Protein AF-A0A2A2L374-F1 (afdb_monomer_lite)

pLDDT: mean 77.63, std 10.63, range [36.12, 89.5]

Foldseek 3Di:
DADDDPNHHDDDDADDDPQQCVLQVQELHWDQGPLHNNDIDHDYDPDQPSRDPDPPDDRVDDDDDLQADWDWWWWFKDKPNHTSGDIDTDTASADWDKDWTWDADPNRIIIMIGIHRHHNVVCVVVVNDPPPD

Sequence (133 aa):
MATQYNGKLVKSYHCVPQPVCKTLELNNNCTTLTTDRDITACCCDGFSNCHVNETAVNTTNIIPANQGTPITCYNGIYVNGSEIVSPIVGVCYGQCASITYTTTYNGQLNTLVMYSCDPTAVCTSLSMNIADL

Structure (mmCIF, N/CA/C/O backbone):
data_AF-A0A2A2L374-F1
#
_entry.id   AF-A0A2A2L374-F1
#
loop_
_atom_site.group_PDB
_atom_site.id
_atom_site.type_symbol
_atom_site.label_atom_id
_atom_site.label_alt_id
_atom_site.label_comp_id
_atom_site.label_asym_id
_atom_site.label_entity_id
_atom_site.label_seq_id
_atom_site.pdbx_PDB_ins_code
_atom_site.Cartn_x
_atom_site.Cartn_y
_atom_site.Cartn_z
_atom_site.occupancy
_atom_site.B_iso_or_equiv
_atom_site.auth_seq_id
_atom_site.auth_comp_id
_atom_site.auth_asym_id
_atom_site.auth_atom_id
_atom_site.pdbx_PDB_model_num
ATOM 1 N N . MET A 1 1 ? -10.475 7.609 15.533 1.00 44.25 1 MET A N 1
ATOM 2 C CA . MET A 1 1 ? -9.108 7.573 16.110 1.00 44.25 1 MET A CA 1
ATOM 3 C C . MET A 1 1 ? -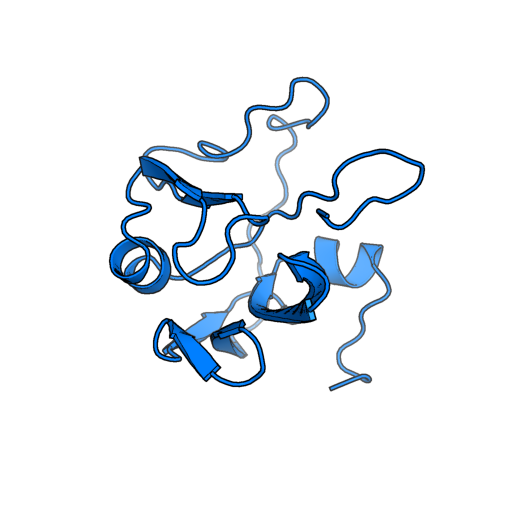8.192 6.908 15.098 1.00 44.25 1 MET A C 1
ATOM 5 O O . MET A 1 1 ? -8.292 5.704 14.897 1.00 44.25 1 MET A O 1
ATOM 9 N N . ALA A 1 2 ? -7.332 7.695 14.449 1.00 56.78 2 ALA A N 1
ATOM 10 C CA . ALA A 1 2 ? -6.385 7.210 13.447 1.00 56.78 2 ALA A CA 1
ATOM 11 C C . ALA A 1 2 ? -5.219 6.429 14.077 1.00 56.78 2 ALA A C 1
ATOM 13 O O . ALA A 1 2 ? -4.806 6.727 15.203 1.00 56.78 2 ALA A O 1
ATOM 14 N N . THR A 1 3 ? -4.667 5.457 13.343 1.00 60.16 3 THR A N 1
ATOM 15 C CA . THR A 1 3 ? -3.505 4.670 13.777 1.00 60.16 3 THR A CA 1
ATOM 16 C C . THR A 1 3 ? -2.296 5.587 13.986 1.00 60.16 3 THR A C 1
ATOM 18 O O . THR A 1 3 ? -1.855 6.284 13.068 1.00 60.16 3 THR A O 1
ATOM 21 N N . GLN A 1 4 ? -1.761 5.596 15.210 1.00 65.50 4 GLN A N 1
ATOM 22 C CA . GLN A 1 4 ? -0.620 6.422 15.594 1.00 65.50 4 GLN A CA 1
ATOM 23 C C . GLN A 1 4 ? 0.521 5.572 16.144 1.00 65.50 4 GLN A C 1
ATOM 25 O O . GLN A 1 4 ? 0.307 4.681 16.962 1.00 65.50 4 GLN A O 1
ATOM 30 N N . TYR A 1 5 ? 1.742 5.909 15.744 1.00 56.12 5 TYR A N 1
ATOM 31 C CA . TYR A 1 5 ? 2.972 5.392 16.332 1.00 56.12 5 TYR A CA 1
ATOM 32 C C . TYR A 1 5 ? 3.703 6.548 17.021 1.00 56.12 5 TYR A C 1
ATOM 34 O O . TYR A 1 5 ? 3.996 7.562 16.387 1.00 56.12 5 TYR A O 1
ATOM 42 N N . ASN A 1 6 ? 3.956 6.437 18.331 1.00 72.31 6 ASN A N 1
ATOM 43 C CA . ASN A 1 6 ? 4.546 7.507 19.154 1.00 72.31 6 ASN A CA 1
ATOM 44 C C . ASN A 1 6 ? 3.849 8.879 18.997 1.00 72.31 6 ASN A C 1
ATOM 46 O O . ASN A 1 6 ? 4.508 9.912 18.883 1.00 72.31 6 ASN A O 1
ATOM 50 N N . GLY A 1 7 ? 2.511 8.895 18.944 1.00 65.44 7 GLY A N 1
ATOM 51 C CA . GLY A 1 7 ? 1.719 10.127 18.793 1.00 65.44 7 GLY A CA 1
ATOM 52 C C . GLY A 1 7 ? 1.774 10.765 17.398 1.00 65.44 7 GLY A C 1
ATOM 53 O O . GLY A 1 7 ? 1.320 11.894 17.220 1.00 65.44 7 GLY A O 1
ATOM 54 N N . LYS A 1 8 ? 2.344 10.072 16.403 1.00 69.31 8 LYS A N 1
ATOM 55 C CA . LYS A 1 8 ? 2.368 10.502 15.000 1.00 69.31 8 LYS A CA 1
ATOM 56 C C . LYS A 1 8 ? 1.468 9.608 14.166 1.00 69.31 8 LYS A C 1
ATOM 58 O O . LYS A 1 8 ? 1.480 8.394 14.343 1.00 69.31 8 LYS A O 1
ATOM 63 N N . LEU A 1 9 ? 0.725 10.206 13.238 1.00 70.44 9 LEU A N 1
ATOM 64 C CA . LEU A 1 9 ? -0.053 9.462 12.250 1.00 70.44 9 LEU A CA 1
ATOM 65 C C . LEU A 1 9 ? 0.872 8.567 11.425 1.00 70.44 9 LEU A C 1
ATOM 67 O O . LEU A 1 9 ? 1.909 9.025 10.938 1.00 70.44 9 LEU A O 1
ATOM 71 N N . VAL A 1 10 ? 0.488 7.302 11.274 1.00 74.81 10 VAL A N 1
ATOM 72 C CA . VAL A 1 10 ? 1.191 6.376 10.386 1.00 74.81 10 VAL A CA 1
ATOM 73 C C . VAL A 1 10 ? 0.776 6.676 8.948 1.00 74.81 10 VAL A C 1
ATOM 75 O O . VAL A 1 10 ? -0.410 6.809 8.654 1.00 74.81 10 VAL A O 1
ATOM 78 N N . LYS A 1 11 ? 1.761 6.791 8.057 1.00 80.06 11 LYS A N 1
ATOM 79 C CA . LYS A 1 11 ? 1.568 6.877 6.607 1.00 80.06 11 LYS A CA 1
ATOM 80 C C . LYS A 1 11 ? 2.366 5.771 5.950 1.00 80.06 11 LYS A C 1
ATOM 82 O O . LYS A 1 11 ? 3.481 5.479 6.383 1.00 80.06 11 LYS A O 1
ATOM 87 N N . SER A 1 12 ? 1.799 5.183 4.914 1.00 79.75 12 SER A N 1
ATOM 88 C CA . SER A 1 12 ? 2.469 4.193 4.090 1.00 79.75 12 SER A CA 1
ATOM 89 C C . SER A 1 12 ? 2.313 4.547 2.620 1.00 79.75 12 SER A C 1
ATOM 91 O O . SER A 1 12 ? 1.378 5.244 2.221 1.00 79.75 12 SER A O 1
ATOM 93 N N . TYR A 1 13 ? 3.278 4.100 1.828 1.00 82.19 13 TYR A N 1
ATOM 94 C CA . TYR A 1 13 ? 3.376 4.402 0.410 1.00 82.19 13 TYR A CA 1
ATOM 95 C C . TYR A 1 13 ? 3.438 3.083 -0.344 1.00 82.19 13 TYR A C 1
ATOM 97 O O . TYR A 1 13 ? 4.294 2.251 -0.049 1.00 82.19 13 TYR A O 1
ATOM 105 N N . HIS A 1 14 ? 2.533 2.908 -1.303 1.00 80.19 14 HIS A N 1
ATOM 106 C CA . HIS A 1 14 ? 2.352 1.649 -2.019 1.00 80.19 14 HIS A CA 1
ATOM 107 C C . HIS A 1 14 ? 2.235 1.883 -3.511 1.00 80.19 14 HIS A C 1
ATOM 109 O O . HIS A 1 14 ? 1.660 2.879 -3.961 1.00 80.19 14 HIS A O 1
ATOM 115 N N . CYS A 1 15 ? 2.715 0.915 -4.282 1.00 78.06 15 CYS A N 1
ATOM 116 C CA . CYS A 1 15 ? 2.337 0.816 -5.678 1.00 78.06 15 CYS A CA 1
ATOM 117 C C . CYS A 1 15 ? 0.995 0.085 -5.760 1.00 78.06 15 CYS A C 1
ATOM 119 O O . CYS A 1 15 ? 0.862 -1.056 -5.321 1.00 78.06 15 CYS A O 1
ATOM 121 N N . VAL A 1 16 ? -0.005 0.742 -6.343 1.00 79.06 16 VAL A N 1
ATOM 122 C CA . VAL A 1 16 ? -1.325 0.153 -6.583 1.00 79.06 16 VAL A CA 1
ATOM 123 C C . VAL A 1 16 ? -1.700 0.266 -8.060 1.00 79.06 16 VAL A C 1
ATOM 125 O O . VAL A 1 16 ? -1.363 1.264 -8.704 1.00 79.06 16 VAL A O 1
ATOM 128 N N . PRO A 1 17 ? -2.406 -0.725 -8.631 1.00 79.75 17 PRO A N 1
ATOM 129 C CA . PRO A 1 17 ? -2.914 -0.622 -9.994 1.00 79.75 17 PRO A CA 1
ATOM 130 C C . PRO A 1 17 ? -3.843 0.590 -10.170 1.00 79.75 17 PRO A C 1
ATOM 132 O O . PRO A 1 17 ? -4.708 0.838 -9.332 1.00 79.75 17 PRO A O 1
ATOM 135 N N . GLN A 1 18 ? -3.751 1.300 -11.301 1.00 82.12 18 GLN A N 1
ATOM 136 C CA . GLN A 1 18 ? -4.626 2.446 -11.613 1.00 82.12 18 GLN A CA 1
ATOM 137 C C . GLN A 1 18 ? -6.136 2.190 -11.397 1.00 82.12 18 GLN A C 1
ATOM 139 O O . GLN A 1 18 ? -6.819 3.106 -10.929 1.00 82.12 18 GLN A O 1
ATOM 144 N N . PRO A 1 19 ? -6.705 1.000 -11.696 1.00 81.38 19 PRO A N 1
ATOM 145 C CA . PRO A 1 19 ? -8.123 0.754 -11.436 1.00 81.38 19 PRO A CA 1
ATOM 146 C C . PRO A 1 19 ? -8.510 0.821 -9.949 1.00 81.38 19 PRO A C 1
ATOM 148 O O . PRO A 1 19 ? -9.637 1.213 -9.646 1.00 81.38 19 PRO A O 1
ATOM 151 N N . VAL A 1 20 ? -7.587 0.518 -9.024 1.00 81.69 20 VAL A N 1
ATOM 152 C CA . VAL A 1 20 ? -7.802 0.678 -7.573 1.00 81.69 20 VAL A CA 1
ATOM 153 C C . VAL A 1 20 ? -8.053 2.149 -7.251 1.00 81.69 20 VAL A C 1
ATOM 155 O O . VAL A 1 20 ? -9.070 2.497 -6.659 1.00 81.69 20 VAL A O 1
ATOM 158 N N . CYS A 1 21 ? -7.178 3.029 -7.740 1.00 84.31 21 CYS A N 1
ATOM 159 C CA . CYS A 1 21 ? -7.307 4.472 -7.553 1.00 84.31 21 CYS A CA 1
ATOM 160 C C . CYS A 1 21 ? -8.580 5.042 -8.190 1.00 84.31 21 CYS A C 1
ATOM 162 O O . CYS A 1 21 ? -9.196 5.940 -7.625 1.00 84.31 21 CYS A O 1
ATOM 164 N N . LYS A 1 22 ? -9.005 4.514 -9.347 1.00 83.19 22 LYS A N 1
ATOM 165 C CA . LYS A 1 22 ? -10.262 4.926 -9.995 1.00 83.19 22 LYS A CA 1
ATOM 166 C C . LYS A 1 22 ? -11.495 4.502 -9.199 1.00 83.19 22 LYS A C 1
ATOM 168 O O . LYS A 1 22 ? -12.409 5.303 -9.063 1.00 83.19 22 LYS A O 1
ATOM 173 N N . THR A 1 23 ? -11.499 3.283 -8.657 1.00 82.75 23 THR A N 1
ATOM 174 C CA . THR A 1 23 ? -12.608 2.757 -7.836 1.00 82.75 23 THR A CA 1
ATOM 175 C C . THR A 1 23 ? -12.818 3.589 -6.570 1.00 82.75 23 THR A C 1
ATOM 177 O O . THR A 1 23 ? -13.944 3.754 -6.120 1.00 82.75 23 THR A O 1
ATOM 180 N N . LEU A 1 24 ? -11.737 4.155 -6.029 1.00 82.25 24 LEU A N 1
ATOM 181 C CA . LEU A 1 24 ? -11.760 5.027 -4.853 1.00 82.25 24 LEU A CA 1
ATOM 182 C C . LEU A 1 24 ? -11.911 6.520 -5.180 1.00 82.25 24 LEU A C 1
ATOM 184 O O . LEU A 1 24 ? -11.835 7.341 -4.272 1.00 82.25 24 LEU A O 1
ATOM 188 N N . GLU A 1 25 ? -12.070 6.882 -6.457 1.00 85.19 25 GLU A N 1
ATOM 189 C CA . GLU A 1 25 ? -12.158 8.280 -6.912 1.00 85.19 25 GLU A CA 1
ATOM 190 C C . GLU A 1 25 ? -10.924 9.135 -6.535 1.00 85.19 25 GLU A C 1
ATOM 192 O O . GLU A 1 25 ? -10.999 10.349 -6.343 1.00 85.19 25 GLU A O 1
ATOM 197 N N . LEU A 1 26 ? -9.747 8.504 -6.470 1.00 86.00 26 LEU A N 1
ATOM 198 C CA . LEU A 1 26 ? -8.473 9.107 -6.054 1.00 86.00 26 LEU A CA 1
ATOM 199 C C . LEU A 1 26 ? -7.607 9.603 -7.224 1.00 86.00 26 LEU A C 1
ATOM 201 O O . LEU A 1 26 ? -6.405 9.784 -7.066 1.00 86.00 26 LEU A O 1
ATOM 205 N N . ASN A 1 27 ? -8.152 9.781 -8.428 1.00 85.38 27 ASN A N 1
ATOM 206 C CA . ASN A 1 27 ? -7.335 10.126 -9.596 1.00 85.38 27 ASN A CA 1
ATOM 207 C C . ASN A 1 27 ? -6.657 11.502 -9.441 1.00 85.38 27 ASN A C 1
ATOM 209 O O . ASN A 1 27 ? -7.330 12.528 -9.521 1.00 85.38 27 ASN A O 1
ATOM 213 N N . ASN A 1 28 ? -5.332 11.503 -9.241 1.00 85.19 28 ASN A N 1
ATOM 214 C CA . ASN A 1 28 ? -4.534 12.694 -8.930 1.00 85.19 28 ASN A CA 1
ATOM 215 C C . ASN A 1 28 ? -5.133 13.506 -7.767 1.00 85.19 28 ASN A C 1
ATOM 217 O O . ASN A 1 28 ? -5.155 14.736 -7.793 1.00 85.19 28 ASN A O 1
ATOM 221 N N . ASN A 1 29 ? -5.654 12.798 -6.760 1.00 87.62 29 ASN A N 1
ATOM 222 C CA . ASN A 1 29 ? -6.367 13.385 -5.636 1.00 87.62 29 ASN A CA 1
ATOM 223 C C . ASN A 1 29 ? -6.128 12.602 -4.335 1.00 87.62 29 ASN A C 1
ATOM 225 O O . ASN A 1 29 ? -5.780 11.418 -4.343 1.00 87.62 29 ASN A O 1
ATOM 229 N N . CYS A 1 30 ? -6.369 13.277 -3.214 1.00 88.31 30 CYS A N 1
ATOM 230 C CA . CYS A 1 30 ? -6.430 12.690 -1.885 1.00 88.31 30 CYS A CA 1
ATOM 231 C C . CYS A 1 30 ? -7.854 12.803 -1.343 1.00 88.31 30 CYS A C 1
ATOM 233 O O . CYS A 1 30 ? -8.409 13.901 -1.306 1.00 88.31 30 CYS A O 1
ATOM 235 N N . THR A 1 31 ? -8.434 11.700 -0.876 1.00 85.88 31 THR A N 1
ATOM 236 C CA . THR A 1 31 ? -9.752 11.720 -0.235 1.00 85.88 31 THR A CA 1
ATOM 237 C C . THR A 1 31 ? -9.776 10.864 1.017 1.00 85.88 31 THR A C 1
ATOM 239 O O . THR A 1 31 ? -9.015 9.905 1.165 1.00 85.88 31 THR A O 1
ATOM 242 N N . THR A 1 32 ? -10.662 11.224 1.936 1.00 82.94 32 THR A N 1
ATOM 243 C CA . THR A 1 32 ? -10.996 10.370 3.069 1.00 82.94 32 THR A CA 1
ATOM 244 C C . THR A 1 32 ? -11.925 9.268 2.581 1.00 82.94 32 THR A C 1
ATOM 246 O O . THR A 1 32 ? -12.939 9.558 1.940 1.00 82.94 32 THR A O 1
ATOM 249 N N . LEU A 1 33 ? -11.594 8.014 2.885 1.00 76.62 33 LEU A N 1
ATOM 250 C CA . LEU A 1 33 ? -12.405 6.878 2.463 1.00 76.62 33 LEU A CA 1
ATOM 251 C C . LEU A 1 33 ? -13.817 7.007 3.048 1.00 76.62 33 LEU A C 1
ATOM 253 O O . LEU A 1 33 ? -14.018 7.334 4.219 1.00 76.62 33 LEU A O 1
ATOM 257 N N . THR A 1 34 ? -14.830 6.773 2.218 1.00 69.50 34 THR A N 1
ATOM 258 C CA . THR A 1 34 ? -16.234 6.881 2.639 1.00 69.50 34 THR A CA 1
ATOM 259 C C . THR A 1 34 ? -16.606 5.808 3.657 1.00 69.50 34 THR A C 1
ATOM 261 O O . THR A 1 34 ? -17.445 6.056 4.521 1.00 69.50 34 THR A O 1
ATOM 264 N N . THR A 1 35 ? -15.949 4.650 3.588 1.00 68.44 35 THR A N 1
ATOM 265 C CA . THR A 1 35 ? -16.156 3.504 4.478 1.00 68.44 35 THR A CA 1
ATOM 266 C C . THR A 1 35 ? -15.339 3.555 5.768 1.00 68.44 35 THR A C 1
ATOM 268 O O . THR A 1 35 ? -15.712 2.889 6.729 1.00 68.44 35 THR A O 1
ATOM 271 N N . ASP A 1 36 ? -14.292 4.385 5.835 1.00 66.88 36 ASP A N 1
ATOM 272 C CA . ASP A 1 36 ? -13.574 4.692 7.074 1.00 66.88 36 ASP A CA 1
ATOM 273 C C . ASP A 1 36 ? -13.088 6.150 7.068 1.00 66.88 36 ASP A C 1
ATOM 275 O O . ASP A 1 36 ? -12.117 6.516 6.402 1.00 66.88 36 ASP A O 1
ATOM 279 N N . ARG A 1 37 ? -13.779 6.994 7.846 1.00 70.00 37 ARG A N 1
ATOM 280 C CA . ARG A 1 37 ? -13.521 8.439 7.909 1.00 70.00 37 ARG A CA 1
ATOM 281 C C . ARG A 1 37 ? -12.234 8.804 8.654 1.00 70.00 37 ARG A C 1
ATOM 283 O O . ARG A 1 37 ? -11.853 9.973 8.624 1.00 70.00 37 ARG A O 1
ATOM 290 N N . ASP A 1 38 ? -11.578 7.846 9.306 1.00 74.56 38 ASP A N 1
ATOM 291 C CA . ASP A 1 38 ? -10.268 8.044 9.931 1.00 74.56 38 ASP A CA 1
ATOM 292 C C . ASP A 1 38 ? -9.105 7.815 8.943 1.00 74.56 38 ASP A C 1
ATOM 294 O O . ASP A 1 38 ? -7.947 8.047 9.303 1.00 74.56 38 ASP A O 1
ATOM 298 N N . ILE A 1 39 ? -9.386 7.381 7.706 1.00 75.25 39 ILE A N 1
ATOM 299 C CA . ILE A 1 39 ? -8.367 7.015 6.717 1.00 75.25 39 ILE A CA 1
ATOM 300 C C . ILE A 1 39 ? -8.424 7.951 5.512 1.00 75.25 39 ILE A C 1
ATOM 302 O O . ILE A 1 39 ? -9.423 8.022 4.797 1.00 75.25 39 ILE A O 1
ATOM 306 N N . THR A 1 40 ? -7.307 8.626 5.246 1.00 84.31 40 THR A N 1
ATOM 307 C CA . THR A 1 40 ? -7.097 9.423 4.033 1.00 84.31 40 THR A CA 1
ATOM 308 C C . THR A 1 40 ? -6.141 8.692 3.107 1.00 84.31 40 THR A C 1
ATOM 310 O O . THR A 1 40 ? -5.027 8.358 3.507 1.00 84.31 40 THR A O 1
ATOM 313 N N . ALA A 1 41 ? -6.570 8.476 1.868 1.00 85.81 41 ALA A N 1
ATOM 314 C CA . ALA A 1 41 ? -5.775 7.859 0.817 1.00 85.81 41 ALA A CA 1
ATOM 315 C C . ALA A 1 41 ? -5.492 8.876 -0.296 1.00 85.81 41 ALA A C 1
ATOM 317 O O . ALA A 1 41 ? -6.280 9.794 -0.518 1.00 85.81 41 ALA A O 1
ATOM 318 N N . CYS A 1 42 ? -4.373 8.704 -0.994 1.00 89.31 42 CYS A N 1
ATOM 319 C CA . CYS A 1 42 ? -3.957 9.536 -2.120 1.00 89.31 42 CYS A CA 1
ATOM 320 C C . CYS A 1 42 ? -3.513 8.644 -3.276 1.00 89.31 42 CYS A C 1
ATOM 322 O O . CYS A 1 42 ? -2.768 7.690 -3.054 1.00 89.31 42 CYS A O 1
ATOM 324 N N . CYS A 1 43 ? -3.904 8.985 -4.501 1.00 89.50 43 CYS A N 1
ATOM 325 C CA . CYS A 1 43 ? -3.326 8.394 -5.702 1.00 89.50 43 CYS A CA 1
ATOM 326 C C . CYS A 1 43 ? -2.976 9.474 -6.718 1.00 89.50 43 CYS A C 1
ATOM 328 O O . CYS A 1 43 ? -3.611 10.523 -6.796 1.00 89.50 43 CYS A O 1
ATOM 330 N N . CYS A 1 44 ? -1.976 9.191 -7.540 1.00 88.38 44 CYS A N 1
ATOM 331 C CA . CYS A 1 44 ? -1.584 10.054 -8.639 1.00 88.38 44 CYS A CA 1
ATOM 332 C C . CYS A 1 44 ? -0.724 9.273 -9.638 1.00 88.38 44 CYS A C 1
ATOM 334 O O . CYS A 1 44 ? -0.097 8.272 -9.282 1.00 88.38 44 CYS A O 1
ATOM 336 N N . ASP A 1 45 ? -0.707 9.733 -10.884 1.00 86.69 45 ASP A N 1
ATOM 337 C CA . ASP A 1 45 ? 0.054 9.129 -11.982 1.00 86.69 45 ASP A CA 1
ATOM 338 C C . ASP A 1 45 ? 0.767 10.158 -12.875 1.00 86.69 45 ASP A C 1
ATOM 340 O O . ASP A 1 45 ? 1.420 9.785 -13.848 1.00 86.69 45 ASP A O 1
ATOM 344 N N . GLY A 1 46 ? 0.692 11.451 -12.535 1.00 83.00 46 GLY A N 1
ATOM 345 C CA . GLY A 1 46 ? 1.271 12.522 -13.350 1.00 83.00 46 GLY A CA 1
ATOM 346 C C . GLY A 1 46 ? 2.805 12.561 -13.380 1.00 83.00 46 GLY A C 1
ATOM 347 O O . GLY A 1 46 ? 3.375 13.035 -14.359 1.00 83.00 46 GLY A O 1
ATOM 348 N N . PHE A 1 47 ? 3.481 12.102 -12.320 1.00 84.19 47 PHE A N 1
ATOM 349 C CA . PHE A 1 47 ? 4.947 12.045 -12.218 1.00 84.19 47 PHE A CA 1
ATOM 350 C C . PHE A 1 47 ? 5.394 11.190 -11.017 1.00 84.19 47 PHE A C 1
ATOM 352 O O . PHE A 1 47 ? 4.596 10.852 -10.146 1.00 84.19 47 PHE A O 1
ATOM 359 N N . SER A 1 48 ? 6.681 10.842 -10.937 1.00 83.06 48 SER A N 1
ATOM 360 C CA . SER A 1 48 ? 7.228 10.070 -9.811 1.00 83.06 48 SER A CA 1
ATOM 361 C C . SER A 1 48 ? 7.023 10.783 -8.471 1.00 83.06 48 SER A C 1
ATOM 363 O O . SER A 1 48 ? 7.325 11.966 -8.346 1.00 83.06 48 SER A O 1
ATOM 365 N N . ASN A 1 49 ? 6.577 10.050 -7.447 1.00 84.31 49 ASN A N 1
ATOM 366 C CA . ASN A 1 49 ? 6.366 10.556 -6.081 1.00 84.31 49 ASN A CA 1
ATOM 367 C C . ASN A 1 49 ? 5.303 11.666 -5.944 1.00 84.31 49 ASN A C 1
ATOM 369 O O . ASN A 1 49 ? 5.285 12.368 -4.938 1.00 84.31 49 ASN A O 1
ATOM 373 N N . CYS A 1 50 ? 4.384 11.812 -6.901 1.00 86.94 50 CYS A N 1
ATOM 374 C CA . CYS A 1 50 ? 3.353 12.860 -6.894 1.00 86.94 50 CYS A CA 1
ATOM 375 C C . CYS A 1 50 ? 2.388 12.850 -5.688 1.00 86.94 50 CYS A C 1
ATOM 377 O O . CYS A 1 50 ? 1.650 13.811 -5.495 1.00 86.94 50 CYS A O 1
ATOM 379 N N . HIS A 1 51 ? 2.369 11.779 -4.889 1.00 86.69 51 HIS A N 1
ATOM 380 C CA . HIS A 1 51 ? 1.513 11.628 -3.708 1.00 86.69 51 HIS A CA 1
ATOM 381 C C . HIS A 1 51 ? 2.270 11.910 -2.399 1.00 86.69 51 HIS A C 1
ATOM 383 O O . HIS A 1 51 ? 1.681 11.833 -1.321 1.00 86.69 51 HIS A O 1
ATOM 389 N N . VAL A 1 52 ? 3.571 12.209 -2.477 1.00 87.69 52 VAL A N 1
ATOM 390 C CA . VAL A 1 52 ? 4.413 12.542 -1.326 1.00 87.69 52 VAL A CA 1
ATOM 391 C C . VAL A 1 52 ? 4.395 14.055 -1.127 1.00 87.69 52 VAL A C 1
ATOM 393 O O . VAL A 1 52 ? 4.904 14.800 -1.960 1.00 87.69 52 VAL A O 1
ATOM 396 N N . ASN A 1 53 ? 3.844 14.504 0.000 1.00 82.38 53 ASN A N 1
ATOM 397 C CA . ASN A 1 53 ? 3.737 15.929 0.346 1.00 82.38 53 ASN A CA 1
ATOM 398 C C . ASN A 1 53 ? 4.601 16.304 1.563 1.00 82.38 53 ASN A C 1
ATOM 400 O O . ASN A 1 53 ? 4.707 17.470 1.944 1.00 82.38 53 ASN A O 1
ATOM 404 N N . GLU A 1 54 ? 5.199 15.312 2.214 1.00 84.12 54 GLU A N 1
ATOM 405 C CA . GLU A 1 54 ? 5.973 15.453 3.435 1.00 84.12 54 GLU A CA 1
ATOM 406 C C . GLU A 1 54 ? 7.406 15.888 3.125 1.00 84.12 54 GLU A C 1
ATOM 408 O O . GLU A 1 54 ? 8.174 15.156 2.509 1.00 84.12 54 GLU A O 1
ATOM 413 N N . THR A 1 55 ? 7.819 17.040 3.655 1.00 79.56 55 THR A N 1
ATOM 414 C CA . THR A 1 55 ? 9.182 17.576 3.472 1.00 79.56 55 THR A CA 1
ATOM 415 C C . THR A 1 55 ? 10.285 16.693 4.061 1.00 79.56 55 THR A C 1
ATOM 417 O O . THR A 1 55 ? 11.444 16.820 3.682 1.00 79.56 55 THR A O 1
ATOM 420 N N . ALA A 1 56 ? 9.937 15.801 4.992 1.00 80.88 56 ALA A N 1
ATOM 421 C CA . ALA A 1 56 ? 10.862 14.854 5.607 1.00 80.88 56 ALA A CA 1
ATOM 422 C C . ALA A 1 56 ? 11.123 13.601 4.748 1.00 80.88 56 ALA A C 1
ATOM 424 O O . ALA A 1 56 ? 12.047 12.847 5.054 1.00 80.88 56 ALA A O 1
ATOM 425 N N . VAL A 1 57 ? 10.323 13.350 3.704 1.00 80.94 57 VAL A N 1
ATOM 426 C CA . VAL A 1 57 ? 10.504 12.195 2.816 1.00 80.94 57 VAL A CA 1
ATOM 427 C C . VAL A 1 57 ? 11.451 12.579 1.685 1.00 80.94 57 VAL A C 1
ATOM 429 O O . VAL A 1 57 ? 11.202 13.512 0.927 1.00 80.94 57 VAL A O 1
ATOM 432 N N . ASN A 1 58 ? 12.556 11.845 1.560 1.00 80.19 58 ASN A N 1
ATOM 433 C CA . ASN A 1 58 ? 13.505 12.049 0.474 1.00 80.19 58 ASN A CA 1
ATOM 434 C C . ASN A 1 58 ? 12.976 11.407 -0.819 1.00 80.19 58 ASN A C 1
ATOM 436 O O . ASN A 1 58 ? 13.021 10.188 -0.976 1.00 80.19 58 ASN A O 1
ATOM 440 N N . THR A 1 59 ? 12.512 12.240 -1.751 1.00 79.81 59 THR A N 1
ATOM 441 C CA . THR A 1 59 ? 11.996 11.830 -3.068 1.00 79.81 59 THR A CA 1
ATOM 442 C C . THR A 1 59 ? 13.040 11.878 -4.186 1.00 79.81 59 THR A C 1
ATOM 444 O O . THR A 1 59 ? 12.738 11.491 -5.315 1.00 79.81 59 THR A O 1
ATOM 447 N N . THR A 1 60 ? 14.259 12.349 -3.904 1.00 75.31 60 THR A N 1
ATOM 448 C CA . THR A 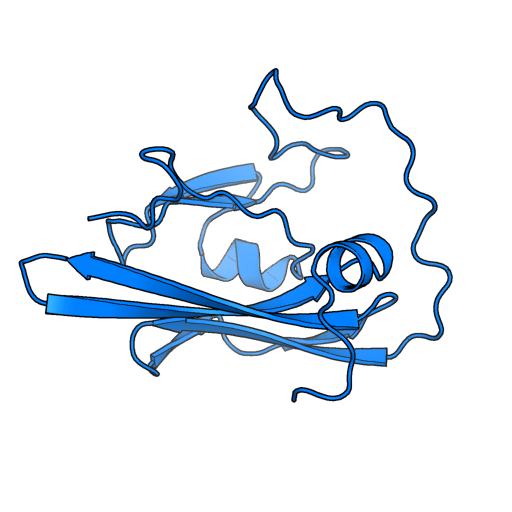1 60 ? 15.356 12.430 -4.885 1.00 75.31 60 THR A CA 1
ATOM 449 C C . THR A 1 60 ? 16.215 11.171 -4.906 1.00 75.31 60 THR A C 1
ATOM 451 O O . THR A 1 60 ? 17.023 10.990 -5.817 1.00 75.31 60 THR A O 1
ATOM 454 N N . ASN A 1 61 ? 16.036 10.286 -3.924 1.00 68.00 61 ASN A N 1
ATOM 455 C CA . ASN A 1 61 ? 16.739 9.019 -3.867 1.00 68.00 61 ASN A CA 1
ATOM 456 C C . ASN A 1 61 ? 16.232 8.093 -4.983 1.00 68.00 61 ASN A C 1
ATOM 458 O O . ASN A 1 61 ? 15.065 7.699 -5.003 1.00 68.00 61 ASN A O 1
ATOM 462 N N . ILE A 1 62 ? 17.109 7.749 -5.926 1.00 62.81 62 ILE A N 1
ATOM 463 C CA . ILE A 1 62 ? 16.777 6.826 -7.011 1.00 62.81 62 ILE A CA 1
ATOM 464 C C . ILE A 1 62 ? 16.846 5.412 -6.442 1.00 62.81 62 ILE A C 1
ATOM 466 O O . ILE A 1 62 ? 17.924 4.831 -6.320 1.00 62.81 62 ILE A O 1
ATOM 470 N N . ILE A 1 63 ? 15.692 4.851 -6.089 1.00 64.62 63 ILE A N 1
ATOM 471 C CA . ILE A 1 63 ? 15.599 3.415 -5.833 1.00 64.62 63 ILE A CA 1
ATOM 472 C C . ILE A 1 63 ? 15.599 2.725 -7.203 1.00 64.62 63 ILE A C 1
ATOM 474 O O . ILE A 1 63 ? 14.809 3.120 -8.067 1.00 64.62 63 ILE A O 1
ATOM 478 N N . PRO A 1 64 ? 16.492 1.745 -7.449 1.00 65.38 64 PRO A N 1
ATOM 479 C CA . PRO A 1 64 ? 16.493 1.004 -8.701 1.00 65.38 64 PRO A CA 1
ATOM 480 C C . PRO A 1 64 ? 15.092 0.480 -8.997 1.00 65.38 64 PRO A C 1
ATOM 482 O O . PRO A 1 64 ? 14.393 0.033 -8.084 1.00 65.38 64 PRO A O 1
ATOM 485 N N . ALA A 1 65 ? 14.694 0.511 -10.271 1.00 66.50 65 ALA A N 1
ATOM 486 C CA . ALA A 1 65 ? 13.485 -0.182 -10.686 1.00 66.50 65 ALA A CA 1
ATOM 487 C C . ALA A 1 65 ? 13.547 -1.618 -10.160 1.00 66.50 65 ALA A C 1
ATOM 489 O O . ALA A 1 65 ? 14.604 -2.247 -10.190 1.00 66.50 65 ALA A O 1
ATOM 490 N N . ASN A 1 66 ? 12.426 -2.112 -9.658 1.00 66.38 66 ASN A N 1
ATOM 491 C CA . ASN A 1 66 ? 12.290 -3.488 -9.218 1.00 66.38 66 ASN A CA 1
ATOM 492 C C . ASN A 1 66 ? 12.688 -4.430 -10.380 1.00 66.38 66 ASN A C 1
ATOM 494 O O . ASN A 1 66 ? 11.932 -4.596 -11.331 1.00 66.38 66 ASN A O 1
ATOM 498 N N . GLN A 1 67 ? 13.896 -5.004 -10.326 1.00 65.31 67 GLN A N 1
ATOM 499 C CA . GLN A 1 67 ? 14.442 -5.919 -11.347 1.00 65.31 67 GLN A CA 1
ATOM 500 C C . GLN A 1 67 ? 14.098 -7.394 -11.046 1.00 65.31 67 GLN A C 1
ATOM 502 O O . GLN A 1 67 ? 14.765 -8.306 -11.532 1.00 65.31 67 GLN A O 1
ATOM 507 N N . GLY A 1 68 ? 13.118 -7.644 -10.171 1.00 68.81 68 GLY A N 1
ATOM 508 C CA . GLY A 1 68 ? 12.738 -8.989 -9.749 1.00 68.81 68 GLY A CA 1
ATOM 509 C C . GLY A 1 68 ? 12.093 -9.810 -10.868 1.00 68.81 68 GLY A C 1
ATOM 510 O O . GLY A 1 68 ? 11.658 -9.284 -11.891 1.00 68.81 68 GLY A O 1
ATOM 511 N N . THR A 1 69 ? 11.991 -11.123 -10.655 1.00 81.31 69 THR A N 1
ATOM 512 C CA . THR A 1 69 ? 11.134 -11.970 -11.498 1.00 81.31 69 THR A CA 1
ATOM 513 C C . THR A 1 69 ? 9.680 -11.540 -11.294 1.00 81.31 69 THR A C 1
ATOM 515 O O . THR A 1 69 ? 9.275 -11.403 -10.138 1.00 81.31 69 THR A O 1
ATOM 518 N N . PRO A 1 70 ? 8.892 -11.320 -12.364 1.00 85.06 70 PRO A N 1
ATOM 519 C CA . PRO A 1 70 ? 7.493 -10.959 -12.214 1.00 85.06 70 PRO A CA 1
ATOM 520 C C . PRO A 1 70 ? 6.746 -12.064 -11.465 1.00 85.06 70 PRO A C 1
ATOM 522 O O . PRO A 1 70 ? 6.712 -13.215 -11.902 1.00 85.06 70 PRO A O 1
ATOM 525 N N . ILE A 1 71 ? 6.137 -11.697 -10.346 1.00 86.81 71 ILE A N 1
ATOM 526 C CA . ILE A 1 71 ? 5.204 -12.527 -9.591 1.00 86.81 71 ILE A CA 1
ATOM 527 C C . ILE A 1 71 ? 3.787 -11.992 -9.772 1.00 86.81 71 ILE A C 1
ATOM 529 O O . ILE A 1 71 ? 3.562 -10.923 -10.339 1.00 86.81 71 ILE A O 1
ATOM 533 N N . THR A 1 72 ? 2.814 -12.749 -9.292 1.00 88.19 72 THR A N 1
ATOM 534 C CA . THR A 1 72 ? 1.415 -12.338 -9.288 1.00 88.19 72 THR A CA 1
ATOM 535 C C . THR A 1 72 ? 1.003 -12.022 -7.859 1.00 88.19 72 THR A C 1
ATOM 537 O O . THR A 1 72 ? 1.134 -12.885 -6.994 1.00 88.19 72 THR A O 1
ATOM 540 N N . CYS A 1 73 ? 0.509 -10.807 -7.615 1.00 87.00 73 CYS A N 1
ATOM 541 C CA . CYS A 1 73 ? 0.023 -10.400 -6.298 1.00 87.00 73 CYS A CA 1
ATOM 542 C C . CYS A 1 73 ? -1.460 -10.062 -6.332 1.00 87.00 73 CYS A C 1
ATOM 544 O O . CYS A 1 73 ? -1.979 -9.506 -7.306 1.00 87.00 73 CYS A O 1
ATOM 546 N N . TYR A 1 74 ? -2.120 -10.383 -5.226 1.00 86.44 74 TYR A N 1
ATOM 547 C CA . TYR A 1 74 ? -3.454 -9.901 -4.928 1.00 86.44 74 TYR A CA 1
ATOM 548 C C . TYR A 1 74 ? -3.378 -8.421 -4.555 1.00 86.44 74 TYR A C 1
ATOM 550 O O . TYR A 1 74 ? -2.572 -8.048 -3.705 1.00 86.44 74 TYR A O 1
ATOM 558 N N . ASN A 1 75 ? -4.195 -7.581 -5.184 1.00 85.06 75 ASN A N 1
ATOM 559 C CA . ASN A 1 75 ? -4.321 -6.175 -4.815 1.00 85.06 75 ASN A CA 1
ATOM 560 C C . ASN A 1 75 ? -5.769 -5.912 -4.445 1.00 85.06 75 ASN A C 1
ATOM 562 O O . ASN A 1 75 ? -6.656 -6.169 -5.254 1.00 85.06 75 ASN A O 1
ATOM 566 N N . GLY A 1 76 ? -6.009 -5.391 -3.252 1.00 85.69 76 GLY A N 1
ATOM 567 C CA . GLY A 1 76 ? -7.363 -5.171 -2.764 1.00 85.69 76 GLY A CA 1
ATOM 568 C C . GLY A 1 76 ? -7.361 -4.410 -1.453 1.00 85.69 76 GLY A C 1
ATOM 569 O O . GLY A 1 76 ? -6.361 -4.392 -0.735 1.00 85.69 76 GLY A O 1
ATOM 570 N N . ILE A 1 77 ? -8.486 -3.771 -1.155 1.00 83.38 77 ILE A N 1
ATOM 571 C CA . ILE A 1 77 ? -8.679 -3.032 0.089 1.00 83.38 77 ILE A CA 1
ATOM 572 C C . ILE A 1 77 ? -9.976 -3.504 0.726 1.00 83.38 77 ILE A C 1
ATOM 574 O O . ILE A 1 77 ? -11.026 -3.493 0.082 1.00 83.38 77 ILE A O 1
ATOM 578 N N . TYR A 1 78 ? -9.889 -3.893 1.992 1.00 85.06 78 TYR A N 1
ATOM 579 C CA . TYR A 1 78 ? -10.990 -4.405 2.794 1.00 85.06 78 TYR A CA 1
ATOM 580 C C . TYR A 1 78 ? -11.171 -3.536 4.027 1.00 85.06 78 TYR A C 1
ATOM 582 O O . TYR A 1 78 ? -10.190 -3.169 4.663 1.00 85.06 78 TYR A O 1
ATOM 590 N N . VAL A 1 79 ? -12.415 -3.256 4.400 1.00 83.94 79 VAL A N 1
ATOM 591 C CA . VAL A 1 79 ? -12.774 -2.639 5.681 1.00 83.94 79 VAL A CA 1
ATOM 592 C C . VAL A 1 79 ? -13.693 -3.602 6.416 1.00 83.94 79 VAL A C 1
ATOM 594 O O . VAL A 1 79 ? -14.740 -3.982 5.894 1.00 83.94 79 VAL A O 1
ATOM 597 N N . ASN A 1 80 ? -13.303 -4.028 7.617 1.00 85.62 80 ASN A N 1
ATOM 598 C CA . ASN A 1 80 ? -14.049 -4.990 8.439 1.00 85.62 80 ASN A CA 1
ATOM 599 C C . ASN A 1 80 ? -14.410 -6.279 7.675 1.00 85.62 80 ASN A C 1
ATOM 601 O O . ASN A 1 80 ? -15.518 -6.799 7.793 1.00 85.62 80 ASN A O 1
ATOM 605 N N . GLY A 1 81 ? -13.489 -6.760 6.834 1.00 85.12 81 GLY A N 1
ATOM 606 C CA . GLY A 1 81 ? -13.690 -7.935 5.978 1.00 85.12 81 GLY A CA 1
ATOM 607 C C . GLY A 1 81 ? -14.566 -7.698 4.741 1.00 85.12 81 GLY A C 1
ATOM 608 O O . GLY A 1 81 ? -14.682 -8.596 3.914 1.00 85.12 81 GLY A O 1
ATOM 609 N N . SER A 1 82 ? -15.145 -6.505 4.573 1.00 86.31 82 SER A N 1
ATOM 610 C CA . SER A 1 82 ? -15.892 -6.126 3.370 1.00 86.31 82 SER A CA 1
ATOM 611 C C . SER A 1 82 ? -14.973 -5.482 2.343 1.00 86.31 82 SER A C 1
ATOM 613 O O . SER A 1 82 ? -14.205 -4.577 2.659 1.00 86.31 82 SER A O 1
ATOM 615 N N . GLU A 1 83 ? -15.065 -5.945 1.106 1.00 85.56 83 GLU A N 1
ATOM 616 C CA . GLU A 1 83 ? -14.300 -5.427 -0.022 1.00 85.56 83 GLU A CA 1
ATOM 617 C C . GLU A 1 83 ? -14.743 -4.009 -0.393 1.00 85.56 83 GLU A C 1
ATOM 619 O O . GLU A 1 83 ? -15.924 -3.759 -0.628 1.00 85.56 83 GLU A O 1
ATOM 624 N N . ILE A 1 84 ? -13.788 -3.080 -0.448 1.00 82.81 84 ILE A N 1
ATOM 625 C CA . ILE A 1 84 ? -14.013 -1.697 -0.896 1.00 82.81 84 ILE A CA 1
ATOM 626 C C . ILE A 1 84 ? -13.531 -1.513 -2.329 1.00 82.81 84 ILE A C 1
ATOM 628 O O . ILE A 1 84 ? -14.132 -0.778 -3.110 1.00 82.81 84 ILE A O 1
ATOM 632 N N . VAL A 1 85 ? -12.440 -2.192 -2.677 1.00 79.19 85 VAL A N 1
ATOM 633 C CA . VAL A 1 85 ? -11.911 -2.218 -4.035 1.00 79.19 85 VAL A CA 1
ATOM 634 C C . VAL A 1 85 ? -11.881 -3.645 -4.517 1.00 79.19 85 VAL A C 1
ATOM 636 O O . VAL A 1 85 ? -11.299 -4.499 -3.846 1.00 79.19 85 VAL A O 1
ATOM 639 N N . SER A 1 86 ? -12.454 -3.861 -5.702 1.00 72.81 86 SER A N 1
ATOM 640 C CA . SER A 1 86 ? -12.480 -5.188 -6.288 1.00 72.81 86 SER A CA 1
ATOM 641 C C . SER A 1 86 ? -11.082 -5.738 -6.494 1.00 72.81 86 SER A C 1
ATOM 643 O O . SER A 1 86 ? -10.223 -5.003 -6.994 1.00 72.81 86 SER A O 1
ATOM 645 N N . PRO A 1 87 ? -10.815 -6.984 -6.073 1.00 67.38 87 PRO A N 1
ATOM 646 C CA . PRO A 1 87 ? -9.480 -7.501 -6.071 1.00 67.38 87 PRO A CA 1
ATOM 647 C C . PRO A 1 87 ? -8.989 -7.668 -7.489 1.00 67.38 87 PRO A C 1
ATOM 649 O O . PRO A 1 87 ? -9.601 -8.337 -8.323 1.00 67.38 87 PRO A O 1
ATOM 652 N N . ILE A 1 88 ? -7.843 -7.060 -7.749 1.00 73.44 88 ILE A N 1
ATOM 653 C CA . ILE A 1 88 ? -7.176 -7.178 -9.031 1.00 73.44 88 ILE A CA 1
ATOM 654 C C . ILE A 1 88 ? -5.904 -7.961 -8.800 1.00 73.44 88 ILE A C 1
ATOM 656 O O . ILE A 1 88 ? -4.995 -7.559 -8.070 1.00 73.44 88 ILE A O 1
ATOM 660 N N . VAL A 1 89 ? -5.847 -9.101 -9.465 1.00 80.94 89 VAL A N 1
ATOM 661 C CA . VAL A 1 89 ? -4.631 -9.881 -9.580 1.00 80.94 89 VAL A CA 1
ATOM 662 C C . VAL A 1 89 ? -3.770 -9.230 -10.661 1.00 80.94 89 VAL A C 1
ATOM 664 O O . VAL A 1 89 ? -4.221 -9.045 -11.792 1.00 80.94 89 VAL A O 1
ATOM 667 N N . GLY A 1 90 ? -2.553 -8.827 -10.300 1.00 82.00 90 GLY A N 1
ATOM 668 C CA . GLY A 1 90 ? -1.668 -8.063 -11.180 1.00 82.00 90 GLY A CA 1
ATOM 669 C C . GLY A 1 90 ? -0.228 -8.559 -11.150 1.00 82.00 90 GLY A C 1
ATOM 670 O O . GLY A 1 90 ? 0.218 -9.155 -10.167 1.00 82.00 90 GLY A O 1
ATOM 671 N N . VAL A 1 91 ? 0.499 -8.286 -12.238 1.00 84.31 91 VAL A N 1
ATOM 672 C CA . VAL A 1 91 ? 1.944 -8.532 -12.313 1.00 84.31 91 VAL A CA 1
ATOM 673 C C . VAL A 1 91 ? 2.665 -7.579 -11.364 1.00 84.31 91 VAL A C 1
ATOM 675 O O . VAL A 1 91 ? 2.435 -6.370 -11.385 1.00 84.31 91 VAL A O 1
ATOM 678 N N . CYS A 1 92 ? 3.553 -8.135 -10.551 1.00 85.88 92 CYS A N 1
ATOM 679 C CA . CYS A 1 92 ? 4.333 -7.444 -9.542 1.00 85.88 92 CYS A CA 1
ATOM 680 C C . CYS A 1 92 ? 5.816 -7.765 -9.727 1.00 85.88 92 CYS A C 1
ATOM 682 O O . CYS A 1 92 ? 6.187 -8.927 -9.842 1.00 85.88 92 CYS A O 1
ATOM 684 N N . TYR A 1 93 ? 6.673 -6.746 -9.718 1.00 84.44 93 TYR A N 1
ATOM 685 C CA . TYR A 1 93 ? 8.131 -6.918 -9.819 1.00 84.44 93 TYR A CA 1
ATOM 686 C C . TYR A 1 93 ? 8.845 -6.830 -8.453 1.00 84.44 93 TYR A C 1
ATOM 688 O O . TYR A 1 93 ? 10.065 -6.698 -8.393 1.00 84.44 93 TYR A O 1
ATOM 696 N N . GLY A 1 94 ? 8.086 -6.882 -7.357 1.00 85.31 94 GLY A N 1
ATOM 697 C CA . GLY A 1 94 ? 8.571 -6.811 -5.977 1.00 85.31 94 GLY A CA 1
ATOM 698 C C . GLY A 1 94 ? 8.087 -7.992 -5.142 1.00 85.31 94 GLY A C 1
ATOM 699 O O . GLY A 1 94 ? 8.244 -9.144 -5.545 1.00 85.31 94 GLY A O 1
ATOM 700 N N . GLN A 1 95 ? 7.493 -7.707 -3.986 1.00 85.12 95 GLN A N 1
ATOM 701 C CA . GLN A 1 95 ? 6.910 -8.712 -3.096 1.00 85.12 95 GLN A CA 1
ATOM 702 C C . GLN A 1 95 ? 5.440 -8.385 -2.818 1.00 85.12 95 GLN A C 1
ATOM 704 O O . GLN A 1 95 ? 5.048 -7.218 -2.783 1.00 85.12 95 GLN A O 1
ATOM 709 N N . CYS A 1 96 ? 4.620 -9.423 -2.635 1.00 86.81 96 CYS A N 1
ATOM 710 C CA . CYS A 1 96 ? 3.246 -9.234 -2.186 1.00 86.81 96 CYS A CA 1
ATOM 711 C C . CYS A 1 96 ? 3.271 -8.861 -0.705 1.00 86.81 96 CYS A C 1
ATOM 713 O O . CYS A 1 96 ? 3.859 -9.584 0.100 1.00 86.81 96 CYS A O 1
ATOM 715 N N . ALA A 1 97 ? 2.640 -7.746 -0.362 1.00 84.75 97 ALA A N 1
ATOM 716 C CA . ALA A 1 97 ? 2.570 -7.241 0.997 1.00 84.75 97 ALA A CA 1
ATOM 717 C C . ALA A 1 97 ? 1.110 -7.096 1.430 1.00 84.75 97 ALA A C 1
ATOM 719 O O . ALA A 1 97 ? 0.220 -6.844 0.612 1.00 84.75 97 ALA A O 1
ATOM 720 N N . SER A 1 98 ? 0.877 -7.244 2.731 1.00 86.06 98 SER A N 1
ATOM 721 C CA . SER A 1 98 ? -0.394 -6.902 3.357 1.00 86.06 98 SER A CA 1
ATOM 722 C C . SER A 1 98 ? -0.159 -6.011 4.560 1.00 86.06 98 SER A C 1
ATOM 724 O O . SER A 1 98 ? 0.706 -6.308 5.387 1.00 86.06 98 SER A O 1
ATOM 726 N N . ILE A 1 99 ? -0.952 -4.955 4.686 1.00 80.56 99 ILE A N 1
ATOM 727 C CA . ILE A 1 99 ? -0.900 -4.054 5.832 1.00 80.56 99 ILE A CA 1
ATOM 728 C C . ILE A 1 99 ? -2.284 -3.933 6.438 1.00 80.56 99 ILE A C 1
ATOM 730 O O . ILE A 1 99 ? -3.273 -3.713 5.738 1.00 80.56 99 ILE A O 1
ATOM 734 N N . THR A 1 100 ? -2.322 -4.043 7.761 1.00 83.44 100 THR A N 1
ATOM 735 C CA . THR A 1 100 ? -3.541 -3.946 8.552 1.00 83.44 100 THR A CA 1
ATOM 736 C C . THR A 1 100 ? -3.486 -2.698 9.419 1.00 83.44 100 THR A C 1
ATOM 738 O O . THR A 1 100 ? -2.598 -2.556 10.261 1.00 83.44 100 THR A O 1
ATOM 741 N N . TYR A 1 101 ? -4.461 -1.813 9.239 1.00 79.06 101 TYR A N 1
ATOM 742 C CA . TYR A 1 101 ? -4.683 -0.654 10.092 1.00 79.06 101 TYR A CA 1
ATOM 743 C C . TYR A 1 101 ? -5.926 -0.866 10.933 1.00 79.06 101 TYR A C 1
ATOM 745 O O . TYR A 1 101 ? -7.017 -1.072 10.408 1.00 79.06 101 TYR A O 1
ATOM 753 N N . THR A 1 102 ? -5.762 -0.759 12.245 1.00 79.81 102 THR A N 1
ATOM 754 C CA . THR A 1 102 ? -6.885 -0.781 13.175 1.00 79.81 102 THR A CA 1
ATOM 755 C C . THR A 1 102 ? -7.126 0.631 13.692 1.00 79.81 102 THR A C 1
ATOM 757 O O . THR A 1 102 ? -6.233 1.256 14.275 1.00 79.81 102 THR A O 1
ATOM 760 N N . THR A 1 103 ? -8.331 1.137 13.455 1.00 74.31 103 THR A N 1
ATOM 761 C CA . THR A 1 103 ? -8.817 2.454 13.873 1.00 74.31 103 THR A CA 1
ATOM 762 C C . THR A 1 103 ? -10.050 2.280 14.764 1.00 74.31 103 THR A C 1
ATOM 764 O O . THR A 1 103 ? -10.586 1.183 14.936 1.00 74.31 103 THR A O 1
ATOM 767 N N . THR A 1 104 ? -10.486 3.358 15.410 1.00 72.69 104 THR A N 1
ATOM 768 C CA . THR A 1 104 ? -11.732 3.368 16.194 1.00 72.69 104 THR A CA 1
ATOM 769 C C . THR A 1 104 ? -12.605 4.520 15.730 1.00 72.69 104 THR A C 1
ATOM 771 O O . THR A 1 104 ? -12.307 5.676 16.041 1.00 72.69 104 THR A O 1
ATOM 774 N N . TYR A 1 105 ? -13.690 4.208 15.027 1.00 69.56 105 TYR A N 1
ATOM 775 C CA . TYR A 1 105 ? -14.649 5.183 14.516 1.00 69.56 105 TYR A CA 1
ATOM 776 C C . TYR A 1 105 ? -15.968 5.053 15.283 1.00 69.56 105 TYR A C 1
ATOM 778 O O . TYR A 1 105 ? -16.506 3.959 15.424 1.00 69.56 105 TYR A O 1
ATOM 786 N N . ASN A 1 106 ? -16.482 6.159 15.834 1.00 69.69 106 ASN A N 1
ATOM 787 C CA . ASN A 1 106 ? -17.685 6.174 16.685 1.00 69.69 106 ASN A CA 1
ATOM 788 C C . ASN A 1 106 ? -17.663 5.163 17.858 1.00 69.69 106 ASN A C 1
ATOM 790 O O . ASN A 1 106 ? -18.699 4.644 18.260 1.00 69.69 106 ASN A O 1
ATOM 794 N N . GLY A 1 107 ? -16.481 4.874 18.417 1.00 73.38 107 GLY A N 1
ATOM 795 C CA . GLY A 1 107 ? -16.316 3.899 19.506 1.00 73.38 107 GLY A CA 1
ATOM 796 C C . GLY A 1 107 ? -16.335 2.433 19.057 1.00 73.38 107 GLY A C 1
ATOM 797 O O . GLY A 1 107 ? -16.185 1.544 19.891 1.00 73.38 107 GLY A O 1
ATOM 798 N N . GLN A 1 108 ? -16.469 2.180 17.755 1.00 75.56 108 GLN A N 1
ATOM 799 C CA . GLN A 1 108 ? -16.431 0.855 17.155 1.00 75.56 108 GLN A CA 1
ATOM 800 C C . GLN A 1 108 ? -15.072 0.629 16.484 1.00 75.56 108 GLN A C 1
ATOM 802 O O . GLN A 1 108 ? -14.502 1.540 15.880 1.00 75.56 108 GLN A O 1
ATOM 807 N N . LEU A 1 109 ? -14.521 -0.575 16.638 1.00 79.62 109 LEU A N 1
ATOM 808 C CA . LEU A 1 109 ? -13.255 -0.940 16.013 1.00 79.62 109 LEU A CA 1
ATOM 809 C C . LEU A 1 109 ? -13.463 -1.094 14.504 1.00 79.62 109 LEU A C 1
ATOM 811 O O . LEU A 1 109 ? -14.354 -1.832 14.086 1.00 79.62 109 LEU A O 1
ATOM 815 N N . ASN A 1 110 ? -12.627 -0.426 13.718 1.00 79.88 110 ASN A N 1
ATOM 816 C CA . ASN A 1 110 ? -12.552 -0.595 12.277 1.00 79.88 110 ASN A CA 1
ATOM 817 C C . ASN A 1 110 ? -11.187 -1.170 11.910 1.00 79.88 110 ASN A C 1
ATOM 819 O O . ASN A 1 110 ? -10.158 -0.743 12.433 1.00 79.88 110 ASN A O 1
ATOM 823 N N . THR A 1 111 ? -11.172 -2.142 11.008 1.00 84.62 111 THR A N 1
ATOM 824 C CA . THR A 1 111 ? -9.949 -2.774 10.518 1.00 84.62 111 THR A CA 1
ATOM 825 C C . THR A 1 111 ? -9.890 -2.644 9.006 1.00 84.62 111 THR A C 1
ATOM 827 O O . THR A 1 111 ? -10.669 -3.278 8.295 1.00 84.62 111 THR A O 1
ATOM 830 N N . LEU A 1 112 ? -8.956 -1.832 8.521 1.00 82.00 112 LEU A N 1
ATOM 831 C CA . LEU A 1 112 ? -8.586 -1.752 7.116 1.00 82.00 112 LEU A CA 1
ATOM 832 C C . LEU A 1 112 ? -7.481 -2.774 6.838 1.00 82.00 112 LEU A C 1
ATOM 834 O O . LEU A 1 112 ? -6.461 -2.770 7.522 1.00 82.00 112 LEU A O 1
ATOM 838 N N . VAL A 1 113 ? -7.651 -3.601 5.812 1.00 85.44 113 VAL A N 1
ATOM 839 C CA . VAL A 1 113 ? -6.596 -4.467 5.276 1.00 85.44 113 VAL A CA 1
ATOM 840 C C . VAL A 1 113 ? -6.333 -4.064 3.836 1.00 85.44 113 VAL A C 1
ATOM 842 O O . VAL A 1 113 ? -7.253 -4.019 3.019 1.00 85.44 113 VAL A O 1
ATOM 845 N N . MET A 1 114 ? -5.078 -3.771 3.526 1.00 85.25 114 MET A N 1
ATOM 846 C CA . MET A 1 114 ? -4.614 -3.451 2.185 1.00 85.25 114 MET A CA 1
ATOM 847 C C . MET A 1 114 ? -3.656 -4.539 1.715 1.00 85.25 114 MET A C 1
ATOM 849 O O . MET A 1 114 ? -2.693 -4.843 2.412 1.00 85.25 114 MET A O 1
ATOM 853 N N . TYR A 1 115 ? -3.910 -5.087 0.532 1.00 86.75 115 TYR A N 1
ATOM 854 C CA . TYR A 1 115 ? -2.998 -5.969 -0.189 1.00 86.75 115 TYR A CA 1
ATOM 855 C C . TYR A 1 115 ? -2.411 -5.207 -1.378 1.00 86.75 115 TYR A C 1
ATOM 857 O O . TYR A 1 115 ? -3.165 -4.586 -2.138 1.00 86.75 115 TYR A O 1
ATOM 865 N N . SER A 1 116 ? -1.089 -5.241 -1.540 1.00 86.62 116 SER A N 1
ATOM 866 C CA . SER A 1 116 ? -0.377 -4.514 -2.598 1.00 86.62 116 SER A CA 1
ATOM 867 C C . SER A 1 116 ? 0.873 -5.248 -3.087 1.00 86.62 116 SER A C 1
ATOM 869 O O . SER A 1 116 ? 1.326 -6.241 -2.511 1.00 86.62 116 SER A O 1
ATOM 871 N N . CYS A 1 117 ? 1.432 -4.741 -4.185 1.00 86.19 117 CYS A N 1
ATOM 872 C CA . CYS A 1 117 ? 2.778 -5.058 -4.644 1.00 86.19 117 CYS A CA 1
ATOM 873 C C . CYS A 1 117 ? 3.744 -3.970 -4.166 1.00 86.19 117 CYS A C 1
ATOM 875 O O . CYS A 1 117 ? 3.688 -2.844 -4.664 1.00 86.19 117 CYS A O 1
ATOM 877 N N . ASP A 1 118 ? 4.663 -4.312 -3.266 1.00 84.00 118 ASP A N 1
ATOM 878 C CA . ASP A 1 118 ? 5.628 -3.359 -2.718 1.00 84.00 118 ASP A CA 1
ATOM 879 C C . ASP A 1 118 ? 7.062 -3.680 -3.179 1.00 84.00 118 ASP A C 1
ATOM 881 O O . ASP A 1 118 ? 7.390 -4.834 -3.483 1.00 84.00 118 ASP A O 1
ATOM 885 N N . PRO A 1 119 ? 7.962 -2.680 -3.262 1.00 82.00 119 PRO A N 1
ATOM 886 C CA . PRO A 1 119 ? 9.372 -2.930 -3.534 1.00 82.00 119 PRO A CA 1
ATOM 887 C C . PRO A 1 119 ? 10.008 -3.871 -2.514 1.00 82.00 119 PRO A C 1
ATOM 889 O O . PRO A 1 119 ? 9.829 -3.702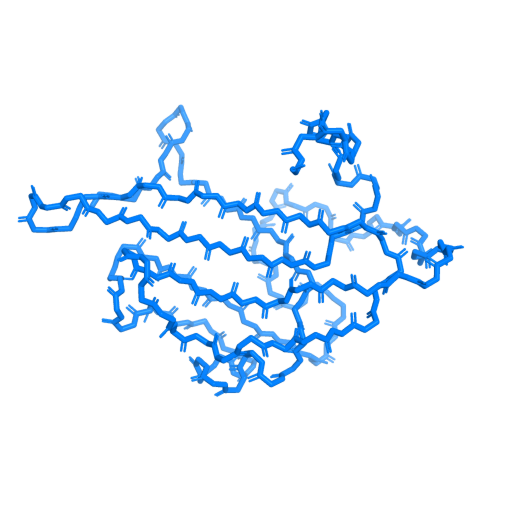 -1.311 1.00 82.00 119 PRO A O 1
ATOM 892 N N . THR A 1 120 ? 10.848 -4.798 -2.980 1.00 8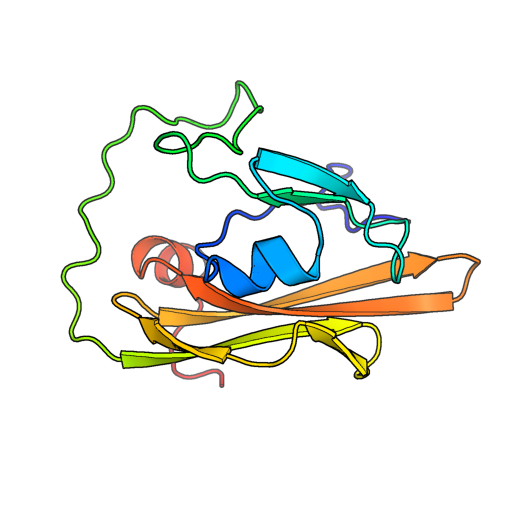1.00 120 THR A N 1
ATOM 893 C CA . THR A 1 120 ? 11.572 -5.747 -2.112 1.00 81.00 120 THR A CA 1
ATOM 894 C C . THR A 1 120 ? 12.372 -5.027 -1.019 1.00 81.00 120 THR A C 1
ATOM 896 O O . THR A 1 120 ? 12.457 -5.493 0.113 1.00 81.00 120 THR A O 1
ATOM 899 N N . ALA A 1 121 ? 12.928 -3.848 -1.320 1.00 78.81 121 ALA A N 1
ATOM 900 C CA . ALA A 1 121 ? 13.630 -3.016 -0.339 1.00 78.81 121 ALA A CA 1
ATOM 901 C C . ALA A 1 121 ? 12.731 -2.568 0.833 1.00 78.81 121 ALA A C 1
ATOM 903 O O . ALA A 1 121 ? 13.192 -2.502 1.970 1.00 78.81 121 ALA A O 1
ATOM 904 N N . VAL A 1 122 ? 11.446 -2.297 0.577 1.00 78.38 122 VAL A N 1
ATOM 905 C CA . VAL A 1 122 ? 10.477 -1.929 1.621 1.00 78.38 122 VAL A CA 1
ATOM 906 C C . VAL A 1 122 ? 10.203 -3.138 2.511 1.00 78.38 122 VAL A C 1
ATOM 908 O O . VAL A 1 122 ? 10.430 -3.063 3.717 1.00 78.38 122 VAL A O 1
ATOM 911 N N . CYS A 1 123 ? 9.822 -4.276 1.930 1.00 77.75 123 CYS A N 1
ATOM 912 C CA . CYS A 1 123 ? 9.519 -5.493 2.688 1.00 77.75 123 CYS A CA 1
ATOM 913 C C . CYS A 1 123 ? 10.719 -5.985 3.516 1.00 77.75 123 CYS A C 1
ATOM 915 O O . CYS A 1 123 ? 10.573 -6.280 4.701 1.00 77.75 123 CYS A O 1
ATOM 917 N N . THR A 1 124 ? 11.926 -5.977 2.942 1.00 76.50 124 THR A N 1
ATOM 918 C CA . THR A 1 124 ? 13.162 -6.329 3.667 1.00 76.50 124 THR A CA 1
ATOM 919 C C . THR A 1 124 ? 13.466 -5.368 4.817 1.00 76.50 124 THR A C 1
ATOM 921 O O . THR A 1 124 ? 13.811 -5.826 5.905 1.00 76.50 124 THR A O 1
ATOM 924 N N . SER A 1 125 ? 13.286 -4.053 4.635 1.00 76.81 125 SER A N 1
ATOM 925 C CA . SER A 1 125 ? 13.469 -3.073 5.721 1.00 76.81 125 SER A CA 1
ATOM 926 C C . SER A 1 125 ? 12.474 -3.253 6.872 1.00 76.81 125 SER A C 1
ATOM 928 O O . SER A 1 125 ? 12.806 -2.983 8.025 1.00 76.81 125 SER A O 1
ATOM 930 N N . LEU A 1 126 ? 11.279 -3.764 6.568 1.00 72.31 126 LEU A N 1
ATOM 931 C CA . LEU A 1 126 ? 10.239 -4.082 7.544 1.00 72.31 126 LEU A CA 1
ATOM 932 C C . LEU A 1 126 ? 10.385 -5.494 8.131 1.00 72.31 126 LEU A C 1
ATOM 934 O O . LEU A 1 126 ? 9.557 -5.899 8.941 1.00 72.31 126 LEU A O 1
ATOM 938 N N . SER A 1 127 ? 11.428 -6.244 7.747 1.00 71.44 127 SER A N 1
ATOM 939 C CA . SER A 1 127 ? 11.610 -7.664 8.097 1.00 71.44 127 SER A CA 1
ATOM 940 C C . SER A 1 127 ? 10.411 -8.551 7.726 1.00 71.44 127 SER A C 1
ATOM 942 O O . SER A 1 127 ? 10.224 -9.619 8.302 1.00 71.44 127 SER A O 1
ATOM 944 N N . MET A 1 128 ? 9.616 -8.122 6.744 1.00 64.62 128 MET A N 1
ATOM 945 C CA . MET A 1 128 ? 8.498 -8.873 6.181 1.00 64.62 128 MET A CA 1
ATOM 946 C C . MET A 1 128 ? 9.059 -9.822 5.124 1.00 64.62 128 MET A C 1
ATOM 948 O O . MET A 1 128 ? 9.280 -9.438 3.974 1.00 64.62 128 MET A O 1
ATOM 952 N N . ASN A 1 129 ? 9.367 -11.054 5.519 1.00 52.25 129 ASN A N 1
ATOM 953 C CA . ASN A 1 129 ? 9.764 -12.091 4.572 1.00 52.25 129 ASN A CA 1
ATOM 954 C C . ASN A 1 129 ? 8.523 -12.839 4.065 1.00 52.25 129 ASN A C 1
ATOM 956 O O . ASN A 1 129 ? 7.524 -12.950 4.764 1.00 52.25 129 ASN A O 1
ATOM 960 N N . ILE A 1 130 ? 8.621 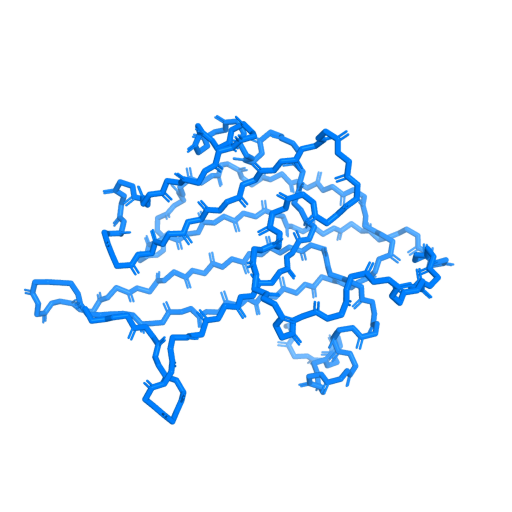-13.425 2.866 1.00 50.88 130 ILE A N 1
ATOM 961 C CA . ILE A 1 130 ? 7.587 -14.264 2.214 1.00 50.88 130 ILE A CA 1
ATOM 962 C C . ILE A 1 130 ? 7.116 -15.460 3.083 1.00 50.88 130 ILE A C 1
ATOM 964 O O . ILE A 1 130 ? 6.174 -16.150 2.718 1.00 50.88 130 ILE A O 1
ATOM 968 N N . ALA A 1 131 ? 7.750 -15.713 4.231 1.00 37.72 131 ALA A N 1
ATOM 969 C CA . ALA A 1 131 ? 7.432 -16.816 5.132 1.00 37.72 131 ALA A CA 1
ATOM 970 C C . ALA A 1 131 ? 6.174 -16.606 6.002 1.00 37.72 131 ALA A C 1
ATOM 972 O O . ALA A 1 131 ? 5.737 -17.576 6.612 1.00 37.72 131 ALA A O 1
ATOM 973 N N . ASP A 1 132 ? 5.603 -15.396 6.051 1.00 36.12 132 ASP A N 1
ATOM 974 C CA . ASP A 1 132 ? 4.507 -15.060 6.980 1.00 36.12 132 ASP A CA 1
ATOM 975 C C . ASP A 1 132 ? 3.142 -14.811 6.296 1.00 36.12 132 ASP A C 1
ATOM 977 O O . ASP A 1 132 ? 2.274 -14.155 6.875 1.00 36.12 132 ASP A O 1
ATOM 981 N N . LEU A 1 133 ? 2.945 -15.323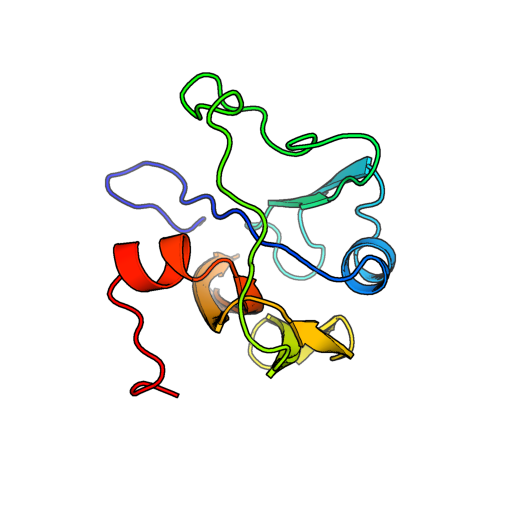 5.072 1.00 37.03 133 LEU A N 1
ATOM 982 C CA . LEU A 1 133 ? 1.617 -15.440 4.442 1.00 37.03 133 LEU A CA 1
ATOM 983 C C . LEU A 1 133 ? 0.987 -16.807 4.728 1.00 37.03 133 LEU A C 1
ATOM 985 O O . LEU A 1 133 ? 1.644 -17.830 4.426 1.00 37.03 133 LEU A O 1
#

Organism: NCBI:txid2018661

Secondary structure (DSSP, 8-state):
---EETTEE-----B--HHHHHHTT-TTEEEE-SS-TT-EEEE--SSTTTT---TTS--S--PPP--SPPEEEEEEEEETTEEEEEEEEEEESSEEEEEEEEEEETTEEEEEEEEEEE-HHHHHHTT--GGG-

Radius of gyration: 14.97 Å; chains: 1; bounding box: 34×34×33 Å

InterPro domains:
  IPR002603 ET repeat [PF01684] (2-52)
  IPR002603 ET repeat [PF01684] (73-129)